Protein AF-A0A7W1Z802-F1 (afdb_monomer)

Nearest PDB structures (foldseek):
  6xyj-assembly1_AAA  TM=6.562E-01  e=6.777E-01  Pseudomonas paraeruginosa PA7
  4m5t-assembly3_C  TM=6.060E-01  e=1.281E+00  Homo sapiens
  5k36-assembly1_K  TM=5.939E-01  e=1.152E+00  Saccharomyces cerevisiae S288C
  4ydz-assembly1_B  TM=6.905E-01  e=2.066E+00  Caenorhabditis elegans
  6xyj-assembly1_BBB  TM=6.414E-01  e=1.959E+00  Pseudomonas paraeruginosa PA7

Foldseek 3Di:
DDADPVFKDWDWDADPNKIKIWIDGKAQPQGPDDVPPSQKMWDQTQKMDIVPDIDGDDDRDDTDMWGWPDDDDQKTKTKDWDWDADPNDIDIDMDIDIGGDD

pLDDT: mean 81.76, std 11.79, range [39.62, 92.94]

Solvent-accessible surface area (backbone atoms only — not comparable to full-atom values): 5964 Å² total; per-residue (Å²): 100,48,76,51,99,87,33,40,37,40,37,69,49,72,57,98,86,43,56,36,40,38,33,33,37,46,46,41,78,61,52,93,63,92,60,71,67,70,50,33,40,30,39,32,42,32,32,40,38,40,92,96,47,74,50,76,50,87,69,86,79,40,79,51,68,28,42,45,83,40,83,55,93,57,36,40,30,35,37,40,77,50,73,48,73,58,96,89,46,75,49,76,48,77,50,78,51,76,41,71,64,132

Sequence (102 aa):
ISLDKKGAYTMTDVIDGVTYTSSGSWNFTSGVGDLKNKSQITLYEQSNSSPGSSNTYTGKYVDIAFDIDELRNKKMVWHSKITSTNSGTTISQEDKYVWEAK

Radius of gyration: 14.93 Å; Cα contacts (8 Å, |Δi|>4): 202; chains: 1; bounding box: 34×31×42 Å

Mean predicted aligned error: 7.43 Å

Structure (mmCIF, N/CA/C/O backbone):
data_AF-A0A7W1Z802-F1
#
_entry.id   AF-A0A7W1Z802-F1
#
loop_
_atom_site.group_PDB
_atom_site.id
_atom_site.type_symbol
_atom_site.label_atom_id
_atom_site.label_alt_id
_atom_site.label_comp_id
_atom_site.label_asym_id
_atom_site.label_entity_id
_atom_site.label_seq_id
_atom_site.pdbx_PDB_ins_code
_atom_site.Cartn_x
_atom_site.Cartn_y
_atom_site.Cartn_z
_atom_site.occupancy
_atom_site.B_iso_or_equiv
_atom_site.auth_seq_id
_atom_site.auth_comp_id
_atom_site.auth_asym_id
_atom_site.auth_atom_id
_atom_site.pdbx_PDB_model_num
ATOM 1 N N . ILE A 1 1 ? -2.109 -8.376 0.515 1.00 86.19 1 ILE A N 1
ATOM 2 C CA . ILE A 1 1 ? -1.546 -7.280 1.346 1.00 86.19 1 ILE A CA 1
ATOM 3 C C . ILE A 1 1 ? -1.908 -7.475 2.820 1.00 86.19 1 ILE A C 1
ATOM 5 O O . ILE A 1 1 ? -3.000 -7.949 3.117 1.00 86.19 1 ILE A O 1
ATOM 9 N N . SER A 1 2 ? -0.996 -7.137 3.730 1.00 89.19 2 SER A N 1
ATOM 10 C CA . SER A 1 2 ? -1.162 -7.175 5.186 1.00 89.19 2 SER A CA 1
ATOM 11 C C . SER A 1 2 ? -0.776 -5.824 5.784 1.00 89.19 2 SER A C 1
ATOM 13 O O . SER A 1 2 ? 0.255 -5.272 5.408 1.00 89.19 2 SER A O 1
ATOM 15 N N . LEU A 1 3 ? -1.584 -5.323 6.720 1.00 88.81 3 LEU A N 1
ATOM 16 C CA . LEU A 1 3 ? -1.344 -4.100 7.482 1.00 88.81 3 LEU A CA 1
ATOM 17 C C . LEU A 1 3 ? -1.354 -4.409 8.977 1.00 88.81 3 LEU A C 1
ATOM 19 O O . LEU A 1 3 ? -2.272 -5.080 9.459 1.00 88.81 3 LEU A O 1
ATOM 23 N N . ASP A 1 4 ? -0.392 -3.877 9.724 1.00 88.06 4 ASP A N 1
ATOM 24 C CA . ASP A 1 4 ? -0.404 -3.936 11.183 1.00 88.06 4 ASP A CA 1
ATOM 25 C C . ASP A 1 4 ? -0.872 -2.618 11.824 1.00 88.06 4 ASP A C 1
ATOM 27 O O . ASP A 1 4 ? -0.869 -1.553 11.209 1.00 88.06 4 ASP A O 1
ATOM 31 N N . LYS A 1 5 ? -1.266 -2.679 13.102 1.00 83.44 5 LYS A N 1
ATOM 32 C CA . LYS A 1 5 ? -1.717 -1.501 13.868 1.00 83.44 5 LYS A CA 1
ATOM 33 C C . LYS A 1 5 ? -0.596 -0.505 14.190 1.00 83.44 5 LYS A C 1
ATOM 35 O O . LYS A 1 5 ? -0.892 0.576 14.690 1.00 83.44 5 LYS A O 1
ATOM 40 N N . LYS A 1 6 ? 0.668 -0.880 13.977 1.00 85.44 6 LYS A N 1
ATOM 41 C CA . LYS A 1 6 ? 1.845 -0.036 14.214 1.00 85.44 6 LYS A CA 1
ATOM 42 C C . LYS A 1 6 ? 2.219 0.779 12.974 1.00 85.44 6 LYS A C 1
ATOM 44 O O . LYS A 1 6 ? 3.170 1.551 13.039 1.00 85.44 6 LYS A O 1
ATOM 49 N N . GLY A 1 7 ? 1.461 0.643 11.886 1.00 86.81 7 GLY A N 1
ATOM 50 C CA . GLY A 1 7 ? 1.696 1.379 10.655 1.00 86.81 7 GLY A CA 1
ATOM 51 C C . GLY A 1 7 ? 2.688 0.691 9.726 1.00 86.81 7 GLY A C 1
ATOM 52 O O . GLY A 1 7 ? 3.237 1.373 8.875 1.00 86.81 7 GLY A O 1
ATOM 53 N N . ALA A 1 8 ? 2.945 -0.613 9.865 1.00 91.06 8 ALA A N 1
ATOM 54 C CA . ALA A 1 8 ? 3.750 -1.384 8.919 1.00 91.06 8 ALA A CA 1
ATOM 55 C C . ALA A 1 8 ? 2.868 -2.167 7.937 1.00 91.06 8 ALA A C 1
ATOM 57 O O . ALA A 1 8 ? 1.776 -2.629 8.293 1.00 91.06 8 ALA A O 1
ATOM 58 N N . TYR A 1 9 ? 3.335 -2.309 6.696 1.00 90.94 9 TYR A N 1
ATOM 59 C CA . TYR A 1 9 ? 2.682 -3.129 5.679 1.00 90.94 9 TYR A CA 1
ATOM 60 C C . TYR A 1 9 ? 3.632 -4.153 5.060 1.00 90.94 9 TYR A C 1
ATOM 62 O O . TYR A 1 9 ? 4.854 -3.991 5.032 1.00 90.94 9 TYR A O 1
ATOM 70 N N . THR A 1 10 ? 3.038 -5.206 4.511 1.00 92.94 10 THR A N 1
ATOM 71 C CA . THR A 1 10 ? 3.697 -6.128 3.586 1.00 92.94 10 THR A CA 1
ATOM 72 C C . THR A 1 10 ? 2.727 -6.476 2.467 1.00 92.94 10 THR A C 1
ATOM 74 O O . THR A 1 10 ? 1.571 -6.835 2.717 1.00 92.94 10 THR A O 1
ATOM 77 N N . MET A 1 11 ? 3.177 -6.368 1.226 1.00 89.38 11 MET A N 1
ATOM 78 C CA . MET A 1 11 ? 2.422 -6.742 0.039 1.00 89.38 11 MET A CA 1
ATOM 79 C C . MET A 1 11 ? 3.213 -7.781 -0.747 1.00 89.38 11 MET A C 1
ATOM 81 O O . MET A 1 11 ? 4.437 -7.724 -0.810 1.00 89.38 11 MET A O 1
ATOM 85 N N . THR A 1 12 ? 2.499 -8.751 -1.303 1.00 91.00 12 THR A N 1
ATOM 86 C CA . THR A 1 12 ? 3.078 -9.792 -2.143 1.00 91.00 12 THR A CA 1
ATOM 87 C C . THR A 1 12 ? 2.208 -9.906 -3.375 1.00 91.00 12 THR A C 1
ATOM 89 O O . THR A 1 12 ? 1.019 -10.199 -3.236 1.00 91.00 12 THR A O 1
ATOM 92 N N . ASP A 1 13 ? 2.818 -9.691 -4.532 1.00 86.62 13 ASP A N 1
ATOM 93 C CA . ASP A 1 13 ? 2.191 -9.818 -5.841 1.00 86.62 13 ASP A CA 1
ATOM 94 C C . ASP A 1 13 ? 2.916 -10.893 -6.646 1.00 86.62 13 ASP A C 1
ATOM 96 O O . ASP A 1 13 ? 4.116 -11.120 -6.475 1.00 86.62 13 ASP A O 1
ATOM 100 N N . VAL A 1 14 ? 2.183 -11.575 -7.522 1.00 88.88 14 VAL A N 1
ATOM 101 C CA . VAL A 1 14 ? 2.747 -12.562 -8.445 1.00 88.88 14 VAL A CA 1
ATOM 102 C C . VAL A 1 14 ? 2.451 -12.092 -9.859 1.00 88.88 14 VAL A C 1
ATOM 104 O O . VAL A 1 14 ? 1.292 -12.059 -10.265 1.00 88.88 14 VAL A O 1
ATOM 107 N N . ILE A 1 15 ? 3.498 -11.725 -10.595 1.00 84.44 15 ILE A N 1
ATOM 108 C CA . ILE A 1 15 ? 3.414 -11.243 -11.979 1.00 84.44 15 ILE A CA 1
ATOM 109 C C . ILE A 1 15 ? 4.214 -12.219 -12.834 1.00 84.44 15 ILE A C 1
ATOM 111 O O . ILE A 1 15 ? 5.379 -12.475 -12.543 1.00 84.44 15 ILE A O 1
ATOM 115 N N . ASP A 1 16 ? 3.572 -12.828 -13.832 1.00 89.25 16 ASP A N 1
ATOM 116 C CA . ASP A 1 16 ? 4.186 -13.822 -14.728 1.00 89.25 16 ASP A CA 1
ATOM 117 C C . ASP A 1 16 ? 4.909 -14.976 -13.997 1.00 89.25 16 ASP A C 1
ATOM 119 O O . ASP A 1 16 ? 5.940 -15.483 -14.432 1.00 89.25 16 ASP A O 1
ATOM 123 N N . GLY A 1 17 ? 4.368 -15.399 -12.848 1.00 89.44 17 GLY A N 1
ATOM 124 C CA . GLY A 1 17 ? 4.943 -16.465 -12.016 1.00 89.44 17 GLY A CA 1
ATOM 125 C C . GLY A 1 17 ? 6.122 -16.028 -11.138 1.00 89.44 17 GLY A C 1
ATOM 126 O O . GLY A 1 17 ? 6.676 -16.851 -10.409 1.00 89.44 17 GLY A O 1
ATOM 127 N N . VAL A 1 18 ? 6.484 -14.746 -11.163 1.00 89.88 18 VAL A N 1
ATOM 128 C CA . VAL A 1 18 ? 7.521 -14.155 -10.317 1.00 89.88 18 VAL A CA 1
ATOM 129 C C . VAL A 1 18 ? 6.877 -13.479 -9.113 1.00 89.88 18 VAL A C 1
ATOM 131 O O . VAL A 1 18 ? 5.992 -12.637 -9.255 1.00 89.88 18 VAL A O 1
ATOM 134 N N . THR A 1 19 ? 7.336 -13.841 -7.915 1.00 92.69 19 THR A N 1
ATOM 135 C CA . THR A 1 19 ? 6.863 -13.245 -6.661 1.00 92.69 19 THR A CA 1
ATOM 136 C C . THR A 1 19 ? 7.622 -11.960 -6.356 1.00 92.69 19 THR A C 1
ATOM 138 O O . THR A 1 19 ? 8.832 -11.986 -6.134 1.00 92.69 19 THR A O 1
ATOM 141 N N . TYR A 1 20 ? 6.893 -10.858 -6.254 1.00 90.38 20 TYR A N 1
ATOM 142 C CA . TYR A 1 20 ? 7.384 -9.572 -5.781 1.00 90.38 20 TYR A CA 1
ATOM 143 C C . TYR A 1 20 ? 6.877 -9.348 -4.365 1.00 90.38 20 TYR A C 1
ATOM 145 O O . TYR A 1 20 ? 5.696 -9.540 -4.085 1.00 90.38 20 TYR A O 1
ATOM 153 N N . THR A 1 21 ? 7.763 -8.960 -3.455 1.00 92.81 21 THR A N 1
ATOM 154 C CA . THR A 1 21 ? 7.385 -8.583 -2.090 1.00 92.81 21 THR A CA 1
ATOM 155 C C . THR A 1 21 ? 7.801 -7.150 -1.838 1.00 92.81 21 THR A C 1
ATOM 157 O O . THR A 1 21 ? 8.959 -6.808 -2.052 1.00 92.81 21 THR A O 1
ATOM 160 N N . SER A 1 22 ? 6.883 -6.327 -1.346 1.00 90.75 22 SER A N 1
ATOM 161 C CA . SER A 1 22 ? 7.180 -4.983 -0.861 1.00 90.75 22 SER A CA 1
ATOM 162 C C . SER A 1 22 ? 6.808 -4.833 0.604 1.00 90.75 22 SER A C 1
ATOM 164 O O . SER A 1 22 ? 5.876 -5.465 1.112 1.00 90.75 22 SER A O 1
ATOM 166 N N . SER A 1 23 ? 7.565 -4.005 1.312 1.00 92.25 23 SER A N 1
ATOM 167 C CA . SER A 1 23 ? 7.289 -3.684 2.704 1.00 92.25 23 SER A CA 1
ATOM 168 C C . SER A 1 23 ? 7.702 -2.263 3.045 1.00 92.25 23 SER A C 1
ATOM 170 O O . SER A 1 23 ? 8.566 -1.654 2.405 1.00 92.25 23 SER A O 1
ATOM 172 N N . GLY A 1 24 ? 7.063 -1.730 4.075 1.00 90.44 24 GLY A N 1
ATOM 173 C CA . GLY A 1 24 ? 7.318 -0.382 4.540 1.00 90.44 24 GLY A CA 1
ATOM 174 C C . GLY A 1 24 ? 6.276 0.061 5.546 1.00 90.44 24 GLY A C 1
ATOM 175 O O . GLY A 1 24 ? 5.755 -0.753 6.313 1.00 90.44 24 GLY A O 1
ATOM 176 N N . SER A 1 25 ? 5.956 1.351 5.525 1.00 89.62 25 SER A N 1
ATOM 177 C CA . SER A 1 25 ? 4.970 1.936 6.437 1.00 89.62 25 SER A CA 1
ATOM 178 C C . SER A 1 25 ? 3.717 2.416 5.714 1.00 89.62 25 SER A C 1
ATOM 180 O O . SER A 1 25 ? 3.744 2.642 4.510 1.00 89.62 25 SER A O 1
ATOM 182 N N . TRP A 1 26 ? 2.603 2.550 6.425 1.00 87.44 26 TRP A N 1
ATOM 183 C CA . TRP A 1 26 ? 1.346 3.048 5.877 1.00 87.44 26 TRP A CA 1
ATOM 184 C C . TRP A 1 26 ? 0.722 4.096 6.792 1.00 87.44 26 TRP A C 1
ATOM 186 O O . TRP A 1 26 ? 0.890 4.059 8.013 1.00 87.44 26 TRP A O 1
ATOM 196 N N . ASN A 1 27 ? -0.019 5.032 6.201 1.00 84.62 27 ASN A N 1
ATOM 197 C CA . ASN A 1 27 ? -0.810 6.004 6.948 1.00 84.62 27 ASN A CA 1
ATOM 198 C C . ASN A 1 27 ? -2.017 6.488 6.134 1.00 84.62 27 ASN A C 1
ATOM 200 O O . ASN A 1 27 ? -1.985 6.461 4.909 1.00 84.62 27 ASN A O 1
ATOM 204 N N . PHE A 1 28 ? -3.067 6.972 6.795 1.00 82.75 28 PHE A N 1
ATOM 205 C CA . PHE A 1 28 ? -4.103 7.741 6.101 1.00 82.75 28 PHE A CA 1
ATOM 206 C C . PHE A 1 28 ? -3.545 9.125 5.739 1.00 82.75 28 PHE A C 1
ATOM 208 O O . PHE A 1 28 ? -2.823 9.724 6.541 1.00 82.75 28 PHE A O 1
ATOM 215 N N . THR A 1 29 ? -3.879 9.648 4.557 1.00 72.94 29 THR A N 1
ATOM 216 C CA . THR A 1 29 ? -3.345 10.938 4.066 1.00 72.94 29 THR A CA 1
ATOM 217 C C . THR A 1 29 ? -3.705 12.122 4.969 1.00 72.94 29 THR A C 1
ATOM 219 O O . THR A 1 29 ? -2.949 13.086 5.043 1.00 72.94 29 THR A O 1
ATOM 222 N N . SER A 1 30 ? -4.808 12.037 5.719 1.00 60.94 30 SER A N 1
ATOM 223 C CA . SER A 1 30 ? -5.235 13.047 6.698 1.00 60.94 30 SER A CA 1
ATOM 224 C C . SER A 1 30 ? -4.773 12.769 8.141 1.00 60.94 30 SER A C 1
ATOM 226 O O . SER A 1 30 ? -5.239 13.419 9.077 1.00 60.94 30 SER A O 1
ATOM 228 N N . GLY A 1 31 ? -3.848 11.824 8.342 1.00 50.25 31 GLY A N 1
ATOM 229 C CA . GLY A 1 31 ? -3.368 11.406 9.660 1.00 50.25 31 GLY A CA 1
ATOM 230 C C . GLY A 1 31 ? -4.348 10.508 10.429 1.00 50.25 31 GLY A C 1
ATOM 231 O O . GLY A 1 31 ? -5.483 10.256 10.022 1.00 50.25 31 GLY A O 1
ATOM 232 N N . VAL A 1 32 ? -3.892 9.986 11.571 1.00 40.31 32 VAL A N 1
ATOM 233 C CA . VAL A 1 32 ? -4.696 9.160 12.486 1.00 40.31 32 VAL A CA 1
ATOM 234 C C . VAL A 1 32 ? -5.243 10.061 13.596 1.00 40.31 32 VAL A C 1
ATOM 236 O O . VAL A 1 32 ? -4.472 10.545 14.417 1.00 40.31 32 VAL A O 1
ATOM 239 N N . GLY A 1 33 ? -6.557 10.306 13.635 1.00 48.78 33 GLY A N 1
ATOM 240 C CA . GLY A 1 33 ? -7.169 11.171 14.654 1.00 48.78 33 GLY A CA 1
ATOM 241 C C . GLY A 1 33 ? -8.523 11.752 14.242 1.00 48.78 33 GLY A C 1
ATOM 242 O O . GLY A 1 33 ? -9.199 11.203 13.371 1.00 48.78 33 GLY A O 1
ATOM 243 N N . ASP A 1 34 ? -8.921 12.854 14.881 1.00 39.62 34 ASP A N 1
ATOM 244 C CA . ASP A 1 34 ? -10.269 13.449 14.806 1.00 39.62 34 ASP A CA 1
ATOM 245 C C . ASP A 1 34 ? -10.602 14.164 13.482 1.00 39.62 34 ASP A C 1
ATOM 247 O O . ASP A 1 34 ? -11.760 14.484 13.222 1.00 39.62 34 ASP A O 1
ATOM 251 N N . LEU A 1 35 ? -9.626 14.329 12.587 1.00 48.44 35 LEU A N 1
ATOM 252 C CA . LEU A 1 35 ? -9.824 14.820 11.219 1.00 48.44 35 LEU A CA 1
ATOM 253 C C . LEU A 1 35 ? -10.132 13.630 10.284 1.00 48.44 35 LEU A C 1
ATOM 255 O O . LEU A 1 35 ? -9.331 13.221 9.445 1.00 48.44 35 LEU A O 1
ATOM 259 N N . LYS A 1 36 ? -11.295 13.002 10.503 1.00 50.53 36 LYS A N 1
ATOM 260 C CA . LYS A 1 36 ? -11.682 11.662 10.007 1.00 50.53 36 LYS A CA 1
ATOM 261 C C . LYS A 1 36 ? -12.138 11.569 8.542 1.00 50.53 36 LYS A C 1
ATOM 263 O O . LYS A 1 36 ? -12.958 10.708 8.231 1.00 50.53 36 LYS A O 1
ATOM 268 N N . ASN A 1 37 ? -11.589 12.344 7.615 1.00 59.25 37 ASN A N 1
ATOM 269 C CA . ASN A 1 37 ? -11.803 12.025 6.199 1.00 59.25 37 ASN A CA 1
ATOM 270 C C . ASN A 1 37 ? -10.742 11.027 5.739 1.00 59.25 37 ASN A C 1
ATOM 272 O O . ASN A 1 37 ? -9.806 11.366 5.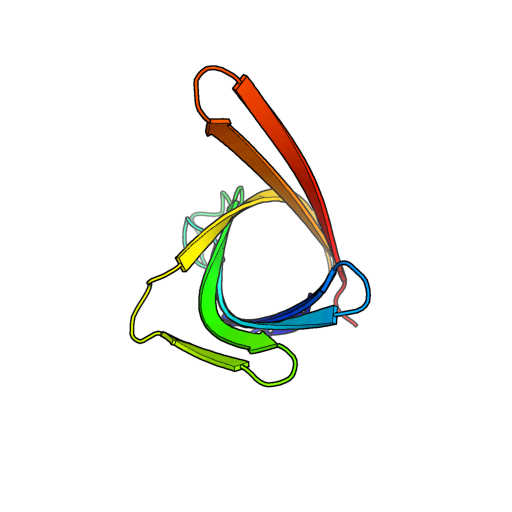028 1.00 59.25 37 ASN A O 1
ATOM 276 N N . LYS A 1 38 ? -10.907 9.770 6.174 1.00 68.06 38 LYS A N 1
ATOM 277 C CA . LYS A 1 38 ? -10.113 8.617 5.725 1.00 68.06 38 LYS A CA 1
ATOM 278 C C . LYS A 1 38 ? -10.522 8.219 4.304 1.00 68.06 38 LYS A C 1
ATOM 280 O O . LYS A 1 38 ? -10.998 7.111 4.086 1.00 68.06 38 LYS A O 1
ATOM 285 N N . SER A 1 39 ? -10.411 9.155 3.369 1.00 77.44 39 SER A N 1
ATOM 286 C CA . SER A 1 39 ? -10.706 8.930 1.956 1.00 77.44 39 SER A CA 1
ATOM 287 C C . SER A 1 39 ? -9.543 8.263 1.237 1.00 77.44 39 SER A C 1
ATOM 289 O O . SER A 1 39 ? -9.759 7.682 0.186 1.00 77.44 39 SER A O 1
ATOM 291 N N . GLN A 1 40 ? -8.331 8.332 1.796 1.00 81.44 40 GLN A N 1
ATOM 292 C CA . GLN A 1 40 ? -7.127 7.803 1.171 1.00 81.44 40 GLN A CA 1
ATOM 293 C C . GLN A 1 40 ? -6.161 7.185 2.177 1.00 81.44 40 GLN A C 1
ATOM 295 O O . GLN A 1 40 ? -6.019 7.654 3.312 1.00 81.44 40 GLN A O 1
ATOM 300 N N . ILE A 1 41 ? -5.453 6.158 1.722 1.00 84.31 41 ILE A N 1
ATOM 301 C CA . ILE A 1 41 ? -4.295 5.574 2.392 1.00 84.31 41 ILE A CA 1
ATOM 302 C C . ILE A 1 41 ? -3.056 5.778 1.527 1.00 84.31 41 ILE A C 1
ATOM 304 O O . ILE A 1 41 ? -3.131 5.734 0.303 1.00 84.31 41 ILE A O 1
ATOM 308 N N . THR A 1 42 ? -1.911 5.977 2.159 1.00 84.44 42 THR A N 1
ATOM 309 C CA . THR A 1 42 ? -0.612 6.024 1.495 1.00 84.44 42 THR A CA 1
ATOM 310 C C . THR A 1 42 ? 0.253 4.900 2.028 1.00 84.44 42 THR A C 1
ATOM 312 O O . THR A 1 42 ? 0.374 4.726 3.245 1.00 84.44 42 THR A O 1
ATOM 315 N N . LEU A 1 43 ? 0.854 4.150 1.112 1.00 86.44 43 LEU A N 1
ATOM 316 C CA . LEU A 1 43 ? 1.935 3.221 1.404 1.00 86.44 43 LEU A CA 1
ATOM 317 C C . LEU A 1 43 ? 3.262 3.910 1.094 1.00 86.44 43 LEU A C 1
ATOM 319 O O . LEU A 1 43 ? 3.423 4.482 0.020 1.00 86.44 43 LEU A O 1
ATOM 323 N N . TYR A 1 44 ? 4.182 3.839 2.047 1.00 86.44 44 TYR A N 1
ATOM 324 C CA . TYR A 1 44 ? 5.544 4.344 1.957 1.00 86.44 44 TYR A CA 1
ATOM 325 C C . TYR A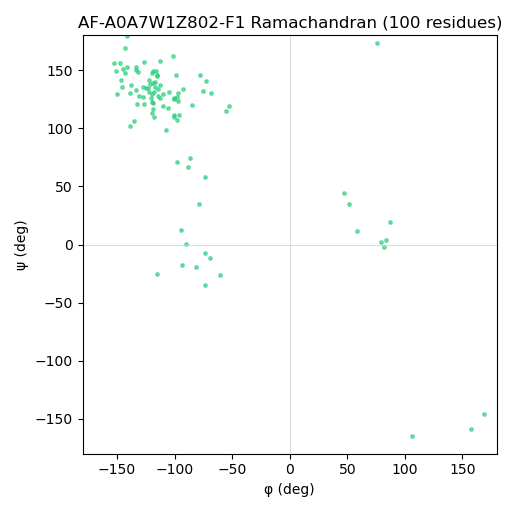 1 44 ? 6.488 3.149 1.847 1.00 86.44 44 TYR A C 1
ATOM 327 O O . TYR A 1 44 ? 6.811 2.522 2.866 1.00 86.44 44 TYR A O 1
ATOM 335 N N . GLU A 1 45 ? 6.905 2.813 0.627 1.00 87.50 45 GLU A N 1
ATOM 336 C CA . GLU A 1 45 ? 7.794 1.671 0.399 1.00 87.50 45 GLU A CA 1
ATOM 337 C C . GLU A 1 45 ? 9.187 1.930 0.978 1.00 87.50 45 GLU A C 1
ATOM 339 O O . GLU A 1 45 ? 9.804 2.970 0.746 1.00 87.50 45 GLU A O 1
ATOM 344 N N . GLN A 1 46 ? 9.684 0.961 1.742 1.00 90.00 46 GLN A N 1
ATOM 345 C CA . GLN A 1 46 ? 11.030 0.977 2.319 1.00 90.00 46 GLN A CA 1
ATOM 346 C C . GLN A 1 46 ? 11.896 -0.142 1.752 1.00 90.00 46 GLN A C 1
ATOM 348 O O . GLN A 1 46 ? 13.120 -0.028 1.729 1.00 90.00 46 GLN A O 1
ATOM 353 N N . SER A 1 47 ? 11.283 -1.222 1.278 1.00 90.31 47 SER A N 1
ATOM 354 C CA . SER A 1 47 ? 11.985 -2.259 0.541 1.00 90.31 47 SER A CA 1
ATOM 355 C C . SER A 1 47 ? 11.071 -2.957 -0.448 1.00 90.31 47 SER A C 1
ATOM 357 O O . SER A 1 47 ? 9.876 -3.127 -0.193 1.00 90.31 47 SER A O 1
ATOM 359 N N . ASN A 1 48 ? 11.670 -3.411 -1.543 1.00 90.44 48 ASN A N 1
ATOM 360 C CA . ASN A 1 48 ? 11.073 -4.392 -2.430 1.00 90.44 48 ASN A CA 1
ATOM 361 C C . ASN A 1 48 ? 12.082 -5.487 -2.772 1.00 90.44 48 ASN A C 1
ATOM 363 O O . ASN A 1 48 ? 13.299 -5.289 -2.736 1.00 90.44 48 ASN A O 1
ATOM 367 N N . SER A 1 49 ? 11.571 -6.673 -3.066 1.00 92.19 49 SER A N 1
ATOM 368 C CA . SER A 1 49 ? 12.374 -7.819 -3.452 1.00 92.19 49 SER A CA 1
ATOM 369 C C . SER A 1 49 ? 11.663 -8.683 -4.481 1.00 92.19 49 SER A C 1
ATOM 371 O O . SER A 1 49 ? 10.435 -8.753 -4.549 1.00 92.19 49 SER A O 1
ATOM 373 N N . SER A 1 50 ? 12.478 -9.340 -5.294 1.00 91.88 50 SER A N 1
ATOM 374 C CA . SER A 1 50 ? 12.105 -10.354 -6.276 1.00 91.88 50 SER A CA 1
ATOM 375 C C . SER A 1 50 ? 13.202 -11.431 -6.297 1.00 91.88 50 SER A C 1
ATOM 377 O O . SER A 1 50 ? 14.262 -11.237 -5.689 1.00 91.88 50 SER A O 1
ATOM 379 N N . PRO A 1 51 ? 13.003 -12.590 -6.944 1.00 92.25 51 PRO A N 1
ATOM 380 C CA . PRO A 1 51 ? 14.036 -13.617 -7.025 1.00 92.25 51 PRO A CA 1
ATOM 381 C C . PRO A 1 51 ? 15.339 -13.056 -7.615 1.00 92.25 51 PRO A C 1
ATOM 383 O O . PRO A 1 51 ? 15.391 -12.652 -8.771 1.00 92.25 51 PRO A O 1
ATOM 386 N N . GLY A 1 52 ? 16.398 -13.025 -6.801 1.00 91.00 52 GLY A N 1
ATOM 387 C CA . GLY A 1 52 ? 17.721 -12.543 -7.208 1.00 91.00 52 GLY A CA 1
ATOM 388 C C . GLY A 1 52 ? 17.936 -11.025 -7.134 1.00 91.00 52 GLY A C 1
ATOM 389 O O . 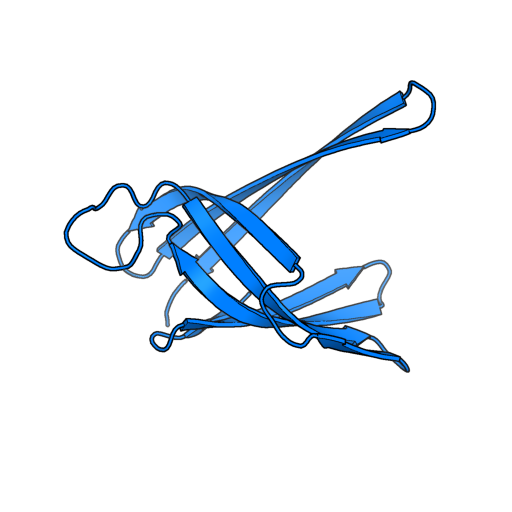GLY A 1 52 ? 19.016 -10.571 -7.504 1.00 91.00 52 GLY A O 1
ATOM 390 N N . SER A 1 53 ? 16.968 -10.238 -6.647 1.00 92.62 53 SER A N 1
ATOM 391 C CA . SER A 1 53 ? 17.111 -8.780 -6.515 1.00 92.62 53 SER A CA 1
ATOM 392 C C . SER A 1 53 ? 16.371 -8.225 -5.297 1.00 92.62 53 SER A C 1
ATOM 394 O O . SER A 1 53 ? 15.259 -8.645 -4.975 1.00 92.62 53 SER A O 1
ATOM 396 N N . SER A 1 54 ? 16.972 -7.242 -4.629 1.00 92.69 54 SER A N 1
ATOM 397 C CA . SER A 1 54 ? 16.337 -6.499 -3.541 1.00 92.69 54 SER A CA 1
ATOM 398 C C . SER A 1 54 ? 16.785 -5.047 -3.540 1.00 92.69 54 SER A C 1
ATOM 400 O O . SER A 1 54 ? 17.985 -4.780 -3.617 1.00 92.69 54 SER A O 1
ATOM 402 N N . ASN A 1 55 ? 15.838 -4.133 -3.362 1.00 88.94 55 ASN A N 1
ATOM 403 C CA . ASN A 1 55 ? 16.107 -2.719 -3.156 1.00 88.94 55 ASN A CA 1
ATOM 404 C C . ASN A 1 55 ? 15.654 -2.298 -1.761 1.00 88.94 55 ASN A C 1
ATOM 406 O O . ASN A 1 55 ? 14.630 -2.754 -1.249 1.00 88.94 55 ASN A O 1
ATOM 410 N N . THR A 1 56 ? 16.410 -1.383 -1.164 1.00 89.25 56 THR A N 1
ATOM 411 C CA . THR A 1 56 ? 16.049 -0.707 0.082 1.00 89.25 56 THR A CA 1
ATOM 412 C C . THR A 1 56 ? 16.084 0.790 -0.146 1.00 89.25 56 THR A C 1
ATOM 414 O O . THR A 1 56 ? 17.049 1.306 -0.713 1.00 89.25 56 THR A O 1
ATOM 417 N N . TYR A 1 57 ? 15.066 1.485 0.336 1.00 82.25 57 TYR A N 1
ATOM 418 C CA . TYR A 1 57 ? 14.905 2.920 0.180 1.00 82.25 57 TYR A CA 1
ATOM 419 C C . TYR A 1 57 ? 15.034 3.601 1.541 1.00 82.25 57 TYR A C 1
ATOM 421 O O . TYR A 1 57 ? 14.496 3.130 2.544 1.00 82.25 57 TYR A O 1
ATOM 429 N N . THR A 1 58 ? 15.749 4.723 1.589 1.00 73.69 58 THR A N 1
ATOM 430 C CA . THR A 1 58 ? 15.864 5.556 2.790 1.00 73.69 58 THR A CA 1
ATOM 431 C C . THR A 1 58 ? 15.032 6.822 2.615 1.00 73.69 58 THR A C 1
ATOM 433 O O . THR A 1 58 ? 15.300 7.627 1.735 1.00 73.69 58 THR A O 1
ATOM 436 N N . GLY A 1 59 ? 14.014 7.022 3.457 1.00 64.75 59 GLY A N 1
ATOM 437 C CA . GLY A 1 59 ? 13.083 8.159 3.365 1.00 64.75 59 GLY A CA 1
ATOM 438 C C . GLY A 1 59 ? 11.696 7.766 2.839 1.00 64.75 59 GLY A C 1
ATOM 439 O O . GLY A 1 59 ? 11.343 6.592 2.844 1.00 64.75 59 GLY A O 1
ATOM 440 N N . LYS A 1 60 ? 10.888 8.751 2.422 1.00 62.66 60 LYS A N 1
ATOM 441 C CA . LYS A 1 60 ? 9.550 8.554 1.826 1.00 62.66 60 LYS A CA 1
ATOM 442 C C . LYS A 1 60 ? 9.656 8.611 0.296 1.00 62.66 60 LYS A C 1
ATOM 444 O O . LYS A 1 60 ? 9.345 9.634 -0.300 1.00 62.66 60 LYS A O 1
ATOM 449 N N . TYR A 1 61 ? 10.256 7.583 -0.308 1.00 59.28 61 TYR A N 1
ATOM 450 C CA . TYR A 1 61 ? 10.680 7.628 -1.718 1.00 59.28 61 TYR A CA 1
ATOM 451 C C . TYR A 1 61 ? 9.657 7.078 -2.717 1.00 59.28 61 TYR A C 1
ATOM 453 O O . TYR A 1 61 ? 9.758 7.390 -3.901 1.00 59.28 61 TYR A O 1
ATOM 461 N N . VAL A 1 62 ? 8.675 6.294 -2.265 1.00 61.31 62 VAL A N 1
ATOM 462 C CA . VAL A 1 62 ? 7.601 5.780 -3.122 1.00 61.31 62 VAL A CA 1
ATOM 463 C C . VAL A 1 62 ? 6.291 5.878 -2.355 1.00 61.31 62 VAL A C 1
ATOM 465 O O . VAL A 1 62 ? 6.024 5.070 -1.465 1.00 6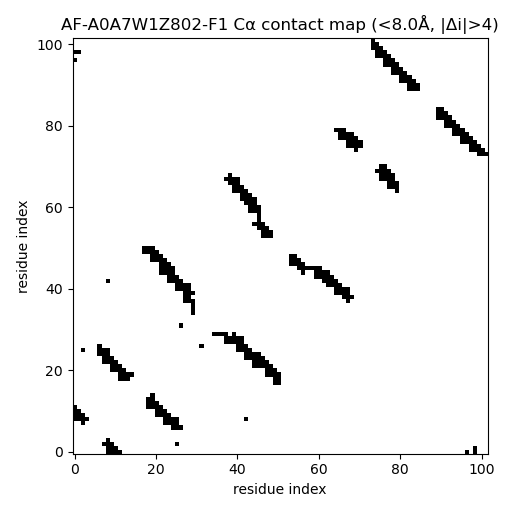1.31 62 VAL A O 1
ATOM 468 N N . ASP A 1 63 ? 5.508 6.896 -2.700 1.00 69.75 63 ASP A N 1
ATOM 469 C CA . ASP A 1 63 ? 4.179 7.125 -2.149 1.00 69.75 63 ASP A CA 1
ATOM 470 C C . ASP A 1 63 ? 3.165 6.559 -3.144 1.00 69.75 63 ASP A C 1
ATOM 472 O O . ASP A 1 63 ? 2.937 7.137 -4.208 1.00 69.75 63 ASP A O 1
ATOM 476 N N . ILE A 1 64 ? 2.550 5.426 -2.807 1.00 73.12 64 ILE A N 1
ATOM 477 C CA . ILE A 1 64 ? 1.377 4.946 -3.542 1.00 73.12 64 ILE A CA 1
ATOM 478 C C . ILE A 1 64 ? 0.154 5.311 -2.714 1.00 73.12 64 ILE A C 1
ATOM 480 O O . ILE A 1 64 ? -0.039 4.793 -1.611 1.00 73.12 64 ILE A O 1
ATOM 484 N N . ALA A 1 65 ? -0.639 6.245 -3.233 1.00 79.06 65 ALA A N 1
ATOM 485 C CA . ALA A 1 65 ? -1.910 6.628 -2.644 1.00 79.06 65 ALA A CA 1
ATOM 486 C C . ALA A 1 65 ? -3.043 5.804 -3.262 1.00 79.06 65 ALA A C 1
ATOM 488 O O . ALA A 1 65 ? -3.124 5.661 -4.481 1.00 79.06 65 ALA A O 1
ATOM 489 N N . PHE A 1 66 ? -3.921 5.293 -2.407 1.00 83.94 66 PHE A N 1
ATOM 490 C CA . PHE A 1 66 ? -5.133 4.586 -2.797 1.00 83.94 66 PHE A CA 1
ATOM 491 C C . PHE A 1 66 ? -6.331 5.311 -2.213 1.00 83.94 66 PHE A C 1
ATOM 493 O O . PHE A 1 66 ? -6.306 5.695 -1.040 1.00 83.94 66 PHE A O 1
ATOM 500 N N . ASP A 1 67 ? -7.384 5.440 -3.005 1.00 85.25 67 ASP A N 1
ATOM 501 C CA . ASP A 1 67 ? -8.676 5.893 -2.514 1.00 85.25 67 ASP A CA 1
ATOM 502 C C . ASP A 1 67 ? -9.382 4.740 -1.794 1.00 85.25 67 ASP A C 1
ATOM 504 O O . ASP A 1 67 ? -9.228 3.565 -2.135 1.00 85.25 67 ASP A O 1
ATOM 508 N N . ILE A 1 68 ? -10.136 5.071 -0.752 1.00 86.19 68 ILE A N 1
ATOM 509 C CA . ILE A 1 68 ? -10.847 4.114 0.092 1.00 86.19 68 ILE A CA 1
ATOM 510 C C . ILE A 1 68 ? -12.314 4.093 -0.326 1.00 86.19 68 ILE A C 1
ATOM 512 O O . ILE A 1 68 ? -13.069 5.020 -0.035 1.00 86.19 68 ILE A O 1
ATOM 516 N N . ASP A 1 69 ? -12.723 2.990 -0.949 1.00 86.94 69 ASP A N 1
ATOM 517 C CA . ASP A 1 69 ? -14.124 2.713 -1.284 1.00 86.94 69 ASP A CA 1
ATOM 518 C C . ASP A 1 69 ? -14.937 2.329 -0.046 1.00 86.94 69 ASP A C 1
ATOM 520 O O . ASP A 1 69 ? -16.134 2.600 0.052 1.00 86.94 69 ASP A O 1
ATOM 524 N N . GLU A 1 70 ? -14.306 1.625 0.896 1.00 86.38 70 GLU A N 1
ATOM 525 C CA . GLU A 1 70 ? -14.990 1.057 2.048 1.00 86.38 70 GLU A CA 1
ATOM 526 C C . GLU A 1 70 ? -14.057 0.982 3.251 1.00 86.38 70 GLU A C 1
ATOM 528 O O . GLU A 1 70 ? -12.978 0.393 3.186 1.00 86.38 70 GLU A O 1
ATOM 533 N N . LEU A 1 71 ? -14.519 1.501 4.386 1.00 85.25 71 LEU A N 1
ATOM 534 C CA . LEU A 1 71 ? -13.852 1.335 5.669 1.00 85.25 71 LEU A CA 1
ATOM 535 C C . LEU A 1 71 ? -14.878 0.981 6.742 1.00 85.25 71 LEU A C 1
ATOM 537 O O . LEU A 1 71 ? -15.655 1.827 7.186 1.00 85.25 71 LEU A O 1
ATOM 541 N N . ARG A 1 72 ? -14.880 -0.281 7.174 1.00 84.50 72 ARG A N 1
ATOM 542 C CA . ARG A 1 72 ? -15.788 -0.787 8.213 1.00 84.50 72 ARG A CA 1
ATOM 543 C C . ARG A 1 72 ? -15.084 -1.765 9.145 1.00 84.50 72 ARG A C 1
ATOM 545 O O . ARG A 1 72 ? -13.892 -2.027 9.008 1.00 84.50 72 ARG A O 1
ATOM 552 N N . ASN A 1 73 ? -15.805 -2.280 10.142 1.00 84.12 73 ASN A N 1
ATOM 553 C CA . ASN A 1 73 ? -15.216 -3.154 11.154 1.00 84.12 73 ASN A CA 1
ATOM 554 C C . ASN A 1 73 ? -14.460 -4.327 10.506 1.00 84.12 73 ASN A C 1
ATOM 556 O O . ASN A 1 73 ? -15.059 -5.125 9.789 1.00 84.12 73 ASN A O 1
ATOM 560 N N . LYS A 1 74 ? -13.150 -4.398 10.775 1.00 85.44 74 LYS A N 1
ATOM 561 C CA . LYS A 1 74 ? -12.206 -5.398 10.255 1.00 85.44 74 LYS A CA 1
ATOM 562 C C . LYS A 1 74 ? -12.078 -5.490 8.728 1.00 85.44 74 LYS A C 1
ATOM 564 O O . LYS A 1 74 ? -11.447 -6.432 8.268 1.00 85.44 74 LYS A O 1
ATOM 569 N N . LYS A 1 75 ? -12.607 -4.546 7.947 1.00 87.44 75 LYS A N 1
ATOM 570 C CA . LYS A 1 75 ? -12.514 -4.591 6.485 1.00 87.44 75 LYS A CA 1
ATOM 571 C C . LYS A 1 75 ? -12.192 -3.230 5.889 1.00 87.44 75 LYS A C 1
ATOM 573 O O . LYS A 1 75 ? -12.774 -2.216 6.278 1.00 87.44 75 LYS A O 1
ATOM 578 N N . MET A 1 76 ? -11.291 -3.244 4.916 1.00 88.44 76 MET A N 1
ATOM 579 C CA . MET A 1 76 ? -10.967 -2.091 4.094 1.00 88.44 76 MET A CA 1
ATOM 580 C C . MET A 1 76 ? -10.921 -2.496 2.624 1.00 88.44 76 MET A C 1
ATOM 582 O O . MET A 1 76 ? -10.338 -3.522 2.267 1.00 88.44 76 MET A O 1
ATOM 586 N N . VAL A 1 77 ? -11.565 -1.690 1.790 1.00 88.88 77 VAL A N 1
ATOM 587 C CA . VAL A 1 77 ? -11.533 -1.803 0.336 1.00 88.88 77 VAL A CA 1
ATOM 588 C C . VAL A 1 77 ? -11.011 -0.491 -0.207 1.00 88.88 77 VAL A C 1
ATOM 590 O O . VAL A 1 77 ? -11.468 0.583 0.179 1.00 88.88 77 VAL A O 1
ATOM 593 N N . TRP A 1 78 ? -10.049 -0.604 -1.097 1.00 88.12 78 TRP A N 1
ATOM 594 C CA . TRP A 1 78 ? -9.299 0.507 -1.656 1.00 88.12 78 TRP A CA 1
ATOM 595 C C . TRP A 1 78 ? -9.056 0.246 -3.140 1.00 88.12 78 TRP A C 1
ATOM 597 O O . TRP A 1 78 ? -9.031 -0.910 -3.588 1.00 88.12 78 TRP A O 1
ATOM 607 N N . HIS A 1 79 ? -8.903 1.319 -3.897 1.00 86.88 79 HIS A N 1
ATOM 608 C CA . HIS A 1 79 ? -8.618 1.247 -5.316 1.00 86.88 79 HIS A CA 1
ATOM 609 C C . HIS A 1 79 ? -7.456 2.164 -5.682 1.00 86.88 79 HIS A C 1
ATOM 611 O O . HIS A 1 79 ? -7.252 3.219 -5.078 1.00 86.88 79 HIS A O 1
ATOM 617 N N . SER A 1 80 ? -6.696 1.759 -6.690 1.00 82.50 80 SER A N 1
ATOM 618 C CA . SER A 1 80 ? -5.744 2.619 -7.385 1.00 82.50 80 SER A CA 1
ATOM 619 C C . SER A 1 80 ? -6.147 2.730 -8.839 1.00 82.50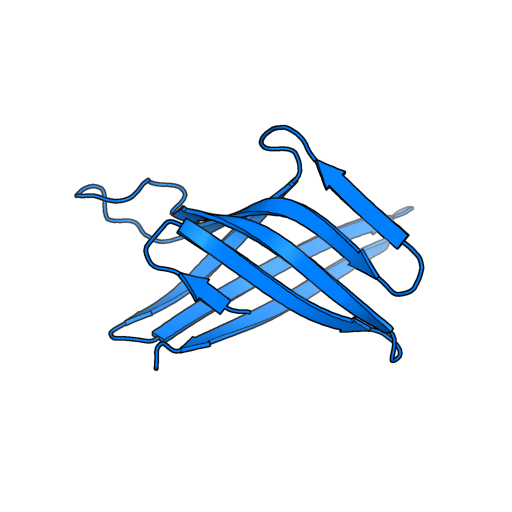 80 SER A C 1
ATOM 621 O O . SER A 1 80 ? -6.497 1.735 -9.468 1.00 82.50 80 SER A O 1
ATOM 623 N N . LYS A 1 81 ? -6.037 3.939 -9.385 1.00 80.06 81 LYS A N 1
ATOM 624 C CA . LYS A 1 81 ? -6.143 4.190 -10.817 1.00 80.06 81 LYS A CA 1
ATOM 625 C C . LYS A 1 81 ? -4.828 4.766 -11.309 1.00 80.06 81 LYS A C 1
ATOM 627 O O . LYS A 1 81 ? -4.495 5.910 -11.010 1.00 80.06 81 LYS A O 1
ATOM 632 N N . ILE A 1 82 ? -4.087 3.982 -12.077 1.00 75.75 82 ILE A N 1
ATOM 633 C CA . ILE A 1 82 ? -2.839 4.412 -12.699 1.00 75.75 82 ILE A CA 1
ATOM 634 C C . ILE A 1 82 ? -3.147 4.739 -14.149 1.00 75.75 82 ILE A C 1
ATOM 636 O O . ILE A 1 82 ? -3.709 3.925 -14.871 1.00 75.75 82 ILE A O 1
ATOM 640 N N . THR A 1 83 ? -2.798 5.945 -14.584 1.00 77.62 83 THR A N 1
ATOM 641 C CA . THR A 1 83 ? -2.896 6.332 -15.992 1.00 77.62 83 THR A CA 1
ATOM 642 C C . THR A 1 83 ? -1.512 6.689 -16.501 1.00 77.62 83 THR A C 1
ATOM 644 O O . THR A 1 83 ? -0.899 7.643 -16.030 1.00 77.62 83 THR A O 1
ATOM 647 N N . SER A 1 84 ? -1.033 5.922 -17.472 1.00 76.44 84 SER A N 1
ATOM 648 C CA . SER A 1 84 ? 0.281 6.077 -18.084 1.00 76.44 84 SER A CA 1
ATOM 649 C C . SER A 1 84 ? 0.107 6.515 -19.526 1.00 76.44 84 SER A C 1
ATOM 651 O O . SER A 1 84 ? -0.593 5.861 -20.295 1.00 76.44 84 SER A O 1
ATOM 653 N N . THR A 1 85 ? 0.750 7.616 -19.909 1.00 83.94 85 THR A N 1
ATOM 65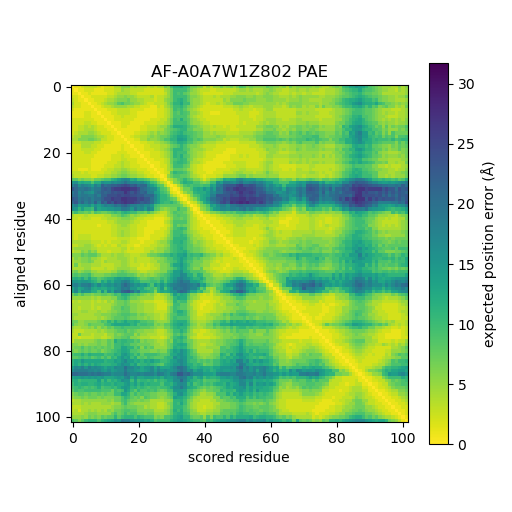4 C CA . THR A 1 85 ? 0.803 8.049 -21.309 1.00 83.94 85 THR A CA 1
ATOM 655 C C . THR A 1 85 ? 2.215 7.859 -21.830 1.00 83.94 85 THR A C 1
ATOM 657 O O . THR A 1 85 ? 3.150 8.458 -21.305 1.00 83.94 85 THR A O 1
ATOM 660 N N . ASN A 1 86 ? 2.371 7.032 -22.859 1.00 77.56 86 ASN A N 1
ATOM 661 C CA . ASN A 1 86 ? 3.649 6.803 -23.517 1.00 77.56 86 ASN A CA 1
ATOM 662 C C . ASN A 1 86 ? 3.482 7.039 -25.020 1.00 77.56 86 ASN A C 1
ATOM 664 O O . ASN A 1 86 ? 2.627 6.426 -25.659 1.00 77.56 86 ASN A O 1
ATOM 668 N N . SER A 1 87 ? 4.255 7.982 -25.563 1.00 82.12 87 SER A N 1
ATOM 669 C CA . SER A 1 87 ? 4.242 8.356 -26.985 1.00 82.12 87 SER A CA 1
ATOM 670 C C . SER A 1 87 ? 2.836 8.560 -27.575 1.00 82.12 87 SER A C 1
ATOM 672 O O . SER A 1 87 ? 2.522 8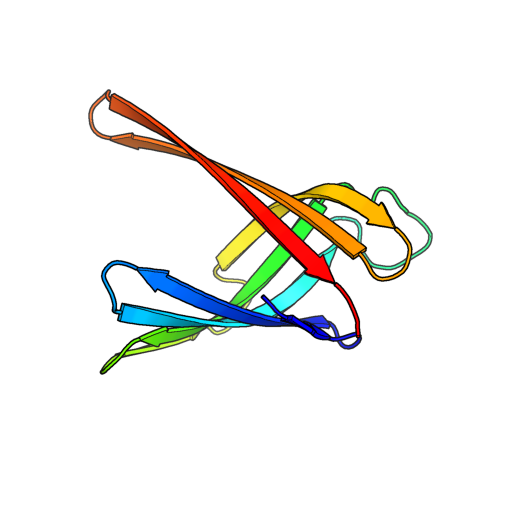.070 -28.655 1.00 82.12 87 SER A O 1
ATOM 674 N N . GLY A 1 88 ? 1.965 9.266 -26.845 1.00 83.00 88 GLY A N 1
ATOM 675 C CA . GLY A 1 88 ? 0.596 9.584 -27.277 1.00 83.00 88 GLY A CA 1
ATOM 676 C C . GLY A 1 88 ? -0.441 8.475 -27.070 1.00 83.00 88 GLY A C 1
ATOM 677 O O . GLY A 1 88 ? -1.617 8.708 -27.326 1.00 83.00 88 GLY A O 1
ATOM 678 N N . THR A 1 89 ? -0.046 7.301 -26.570 1.00 77.75 89 THR A N 1
ATOM 679 C CA . THR A 1 89 ? -0.985 6.251 -26.144 1.00 77.75 89 THR A CA 1
ATOM 680 C C . THR A 1 89 ? -1.191 6.330 -24.638 1.00 77.75 89 THR A C 1
ATOM 682 O O . THR A 1 89 ? -0.224 6.240 -23.882 1.00 77.75 89 THR A O 1
ATOM 685 N N . THR A 1 90 ? -2.441 6.479 -24.203 1.00 88.88 90 THR A N 1
ATOM 686 C CA . THR A 1 90 ? -2.820 6.465 -22.786 1.00 88.88 90 THR A CA 1
ATOM 687 C C . THR A 1 90 ? -3.384 5.099 -22.413 1.00 88.88 90 THR A C 1
ATOM 689 O O . THR A 1 90 ? -4.338 4.627 -23.027 1.00 88.88 90 THR A O 1
ATOM 692 N N . ILE A 1 91 ? -2.804 4.480 -21.389 1.00 80.50 91 ILE A N 1
ATOM 693 C CA . ILE A 1 91 ? -3.288 3.246 -20.775 1.00 80.50 91 ILE A CA 1
ATOM 694 C C . ILE A 1 91 ? -3.713 3.590 -19.352 1.00 80.50 91 ILE A C 1
ATOM 696 O O . ILE A 1 91 ? -2.938 4.185 -18.604 1.00 80.50 91 ILE A O 1
ATOM 700 N N . SER A 1 92 ? -4.933 3.213 -18.983 1.00 84.31 92 SER A N 1
ATOM 701 C CA . SER A 1 92 ? -5.408 3.280 -17.603 1.00 84.31 92 SER A CA 1
ATOM 702 C C . SER A 1 92 ? -5.549 1.869 -17.048 1.00 84.31 92 SER A C 1
ATOM 704 O O . SER A 1 92 ? -6.180 1.019 -17.674 1.00 84.31 92 SER A O 1
ATOM 706 N N . GLN A 1 93 ? -4.978 1.640 -15.873 1.00 80.38 93 GLN A N 1
ATOM 707 C CA . GLN A 1 93 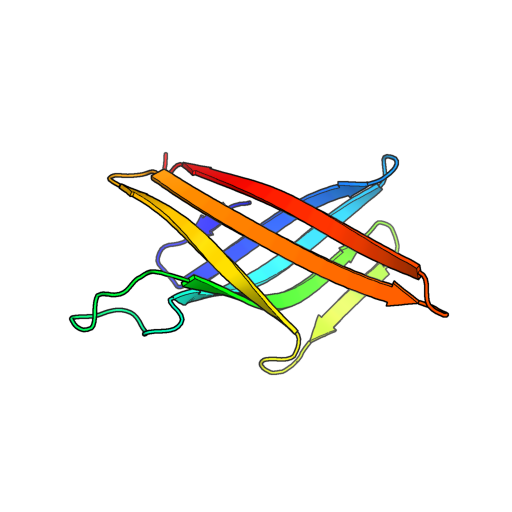? -5.153 0.439 -15.073 1.00 80.38 93 GLN A CA 1
ATOM 708 C C . GLN A 1 93 ? -5.874 0.820 -13.783 1.00 80.38 93 GLN A C 1
ATOM 710 O O . GLN A 1 93 ? -5.529 1.814 -13.143 1.00 80.38 93 GLN A O 1
ATOM 715 N N . GLU A 1 94 ? -6.883 0.036 -13.421 1.00 85.88 94 GLU A N 1
ATOM 716 C CA . GLU A 1 94 ? -7.581 0.155 -12.148 1.00 85.88 94 GLU A CA 1
ATOM 717 C C . GLU A 1 94 ? -7.423 -1.154 -11.385 1.00 85.88 94 GLU A C 1
ATOM 719 O O . GLU A 1 94 ? -7.805 -2.213 -11.883 1.00 85.88 94 GLU A O 1
ATOM 724 N N . ASP A 1 95 ? -6.877 -1.068 -10.177 1.00 84.25 95 ASP A N 1
ATOM 725 C CA . ASP A 1 95 ? -6.702 -2.212 -9.294 1.00 84.25 95 ASP A CA 1
ATOM 726 C C . ASP A 1 95 ? -7.529 -2.003 -8.033 1.00 84.25 95 ASP A C 1
ATOM 728 O O . ASP A 1 95 ? -7.614 -0.901 -7.483 1.00 84.25 95 ASP A O 1
ATOM 732 N N . LYS A 1 96 ? -8.146 -3.086 -7.566 1.00 88.06 96 LYS A N 1
ATOM 733 C CA . LYS A 1 96 ? -8.950 -3.105 -6.350 1.00 88.06 96 LYS A CA 1
ATOM 734 C C . LYS A 1 96 ? -8.364 -4.110 -5.388 1.00 88.06 96 LYS A C 1
ATOM 736 O O . LYS A 1 96 ? -8.235 -5.290 -5.706 1.00 88.06 96 LYS A O 1
ATOM 741 N N . TYR A 1 97 ? -8.087 -3.654 -4.179 1.00 85.88 97 TYR A N 1
ATOM 742 C CA . TYR A 1 97 ? -7.523 -4.502 -3.146 1.00 85.88 97 TYR A CA 1
ATOM 743 C C . TYR A 1 97 ? -8.523 -4.621 -1.987 1.00 85.88 97 TYR A C 1
ATOM 745 O O . TYR A 1 97 ? -9.322 -3.723 -1.706 1.00 85.88 97 TYR A O 1
ATOM 753 N N . VAL A 1 98 ? -8.506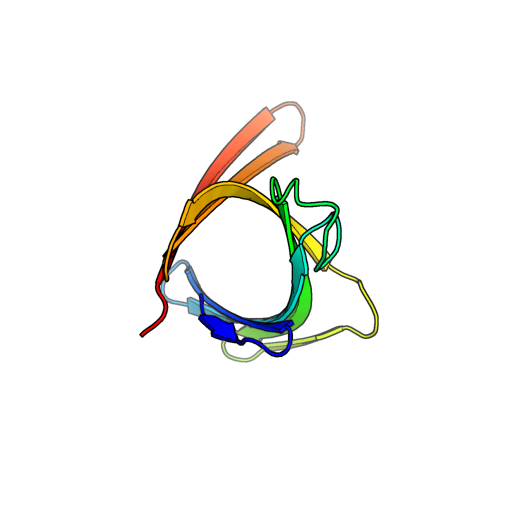 -5.763 -1.306 1.00 88.38 98 VAL A N 1
ATOM 754 C CA . VAL A 1 98 ? -9.361 -6.021 -0.144 1.00 88.38 98 VAL A CA 1
ATOM 755 C C . VAL A 1 98 ? -8.472 -6.479 0.995 1.00 88.38 98 VAL A C 1
ATOM 757 O O . VAL A 1 98 ? -7.676 -7.406 0.839 1.00 88.38 98 VAL A O 1
ATOM 760 N N . TRP A 1 99 ? -8.604 -5.815 2.136 1.00 86.88 99 TRP A N 1
ATOM 761 C CA . TRP A 1 99 ? -7.950 -6.208 3.370 1.00 86.88 99 TRP A CA 1
ATOM 762 C C . TRP A 1 99 ? -8.986 -6.565 4.429 1.00 86.88 99 TRP A C 1
ATOM 764 O O . TRP A 1 99 ? -9.955 -5.830 4.637 1.00 86.88 99 TRP A O 1
ATOM 774 N N . GLU A 1 100 ? -8.745 -7.675 5.126 1.00 87.31 100 GLU A N 1
ATOM 775 C CA . GLU A 1 100 ? -9.566 -8.142 6.237 1.00 87.31 100 GLU A CA 1
ATOM 776 C C . GLU A 1 100 ? -8.685 -8.482 7.448 1.00 87.31 100 GLU A C 1
ATOM 778 O O . GLU A 1 100 ? -7.715 -9.238 7.344 1.00 87.31 100 GLU A O 1
ATOM 783 N N . ALA A 1 101 ? -9.018 -7.919 8.612 1.00 81.88 101 ALA A N 1
ATOM 784 C CA . ALA A 1 101 ? -8.388 -8.296 9.873 1.00 81.88 101 ALA A CA 1
ATOM 785 C C . ALA A 1 101 ? -8.929 -9.645 10.354 1.00 81.88 101 ALA A C 1
ATOM 787 O O . ALA A 1 101 ? -10.144 -9.823 10.459 1.00 81.88 101 ALA A O 1
ATOM 788 N N . LYS A 1 102 ? -8.021 -10.547 10.736 1.00 72.62 102 LYS A N 1
ATOM 789 C CA . LYS A 1 102 ? -8.357 -11.762 11.492 1.00 72.62 102 LYS A CA 1
ATOM 790 C C . LYS A 1 102 ? -8.831 -11.380 12.902 1.00 72.62 102 LYS A C 1
ATOM 792 O O . LYS A 1 102 ? -8.162 -10.555 13.561 1.00 72.62 102 LYS A O 1
#

Secondary structure (DSSP, 8-state):
-EE-TTSEEEEEEEETTEEEEEEEEEEETT-SSS-----EEEEEEEEEEETTEEEE--SS--EEEEEEEEEETTEEEEEEEEEEEETTEEEEEEEEEEEE--